Protein AF-A0A9D6NV85-F1 (afdb_monomer_lite)

Secondary structure (DSSP, 8-state):
--HHHHHHHHHHHHHHHHHHHHHHHHHHHGGGGG-S--HHHHHHHHHHHHHHHHHHHHHHHHHHHHHHHHHHHTT--TTHHHH-HHHH--

Structure (mmCIF, N/CA/C/O backbone):
data_AF-A0A9D6NV85-F1
#
_entry.id   AF-A0A9D6NV85-F1
#
loop_
_atom_site.group_PDB
_atom_site.id
_atom_site.type_symbol
_atom_site.label_atom_id
_atom_site.label_alt_id
_atom_site.label_comp_id
_atom_site.label_asym_id
_atom_site.label_entity_id
_atom_site.label_seq_id
_atom_site.pdbx_PDB_ins_code
_atom_site.Cartn_x
_atom_site.Cartn_y
_atom_site.Cartn_z
_atom_site.occupancy
_atom_site.B_iso_or_equiv
_atom_site.auth_seq_id
_atom_site.auth_comp_id
_atom_site.auth_asym_id
_atom_site.auth_atom_id
_atom_site.pdbx_PDB_model_num
ATOM 1 N N . MET A 1 1 ? -24.700 -8.423 9.202 1.00 65.25 1 MET A N 1
ATOM 2 C CA . MET A 1 1 ? -23.241 -8.286 9.419 1.00 65.25 1 MET A CA 1
ATOM 3 C C . MET A 1 1 ? -23.025 -7.088 10.331 1.00 65.25 1 MET A C 1
ATOM 5 O O . MET A 1 1 ? -23.615 -6.054 10.048 1.00 65.25 1 MET A O 1
ATOM 9 N N . SER A 1 2 ? -22.301 -7.213 11.450 1.00 86.69 2 SER A N 1
ATOM 10 C CA . SER A 1 2 ? -22.074 -6.054 12.332 1.00 86.69 2 SER A CA 1
ATOM 11 C C . SER A 1 2 ? -21.097 -5.066 11.684 1.00 86.69 2 SER A C 1
ATOM 13 O O . SER A 1 2 ? -20.249 -5.474 10.887 1.00 86.69 2 SER A O 1
ATOM 15 N N . ALA A 1 3 ? -21.202 -3.775 12.023 1.00 87.69 3 ALA A N 1
ATOM 16 C CA . ALA A 1 3 ? -20.341 -2.725 11.465 1.00 87.69 3 ALA A CA 1
ATOM 17 C C . ALA A 1 3 ? -18.845 -3.050 11.636 1.00 87.69 3 ALA A C 1
ATOM 19 O O . ALA A 1 3 ? -18.068 -2.917 10.697 1.00 87.69 3 ALA A O 1
ATOM 20 N N . TYR A 1 4 ? -18.465 -3.592 12.795 1.00 90.44 4 TYR A N 1
ATOM 21 C CA . TYR A 1 4 ? -17.109 -4.070 13.061 1.00 90.44 4 TYR A CA 1
ATOM 22 C C . TYR A 1 4 ? -16.626 -5.121 12.047 1.00 90.44 4 TYR A C 1
ATOM 24 O O . TYR A 1 4 ? -15.526 -5.006 11.513 1.00 90.44 4 TYR A O 1
ATOM 32 N N . GLN A 1 5 ? -17.451 -6.127 11.738 1.00 92.19 5 GLN A N 1
ATOM 33 C CA . GLN A 1 5 ? -17.083 -7.184 10.788 1.00 92.19 5 GLN A CA 1
ATOM 34 C C . GLN A 1 5 ? -16.941 -6.640 9.362 1.00 92.19 5 GLN A C 1
ATOM 36 O O . GLN A 1 5 ? -16.051 -7.067 8.631 1.00 92.19 5 GLN A O 1
ATOM 41 N N . ALA A 1 6 ? -17.773 -5.666 8.980 1.00 93.12 6 ALA A N 1
ATOM 42 C CA . ALA A 1 6 ? -17.666 -4.998 7.686 1.00 93.12 6 ALA A CA 1
ATOM 43 C C . ALA A 1 6 ? -16.368 -4.197 7.552 1.00 93.12 6 ALA A C 1
ATOM 45 O O . ALA A 1 6 ? -15.645 -4.366 6.571 1.00 93.12 6 ALA A O 1
ATOM 46 N N . VAL A 1 7 ? -16.026 -3.391 8.560 1.00 93.31 7 VAL A N 1
ATOM 47 C CA . VAL A 1 7 ? -14.775 -2.619 8.553 1.00 93.31 7 VAL A CA 1
ATOM 48 C C . VAL A 1 7 ? -13.563 -3.549 8.597 1.00 93.31 7 VAL A C 1
ATOM 50 O O . VAL A 1 7 ? -12.610 -3.332 7.854 1.00 93.31 7 VAL A O 1
ATOM 53 N N . LYS A 1 8 ? -13.607 -4.623 9.394 1.00 92.94 8 LYS A N 1
ATOM 54 C CA . LYS A 1 8 ? -12.526 -5.616 9.459 1.00 92.94 8 LYS A CA 1
ATOM 55 C C . LYS A 1 8 ? -12.310 -6.296 8.110 1.00 92.94 8 LYS A C 1
ATOM 57 O O . LYS A 1 8 ? -11.169 -6.435 7.678 1.00 92.94 8 LYS A O 1
ATOM 62 N N . PHE A 1 9 ? -13.392 -6.692 7.442 1.00 94.81 9 PHE A N 1
ATOM 63 C CA . PHE A 1 9 ? -13.320 -7.278 6.108 1.00 94.81 9 PHE A CA 1
ATOM 64 C C . PHE A 1 9 ? -12.696 -6.305 5.104 1.00 94.81 9 PHE A C 1
ATOM 66 O O . PHE A 1 9 ? -11.749 -6.677 4.416 1.00 94.81 9 PHE A O 1
ATOM 73 N N . LEU A 1 10 ? -13.159 -5.050 5.068 1.00 93.06 10 LEU A N 1
ATOM 74 C CA . LEU A 1 10 ? -12.602 -4.023 4.183 1.00 93.06 10 LEU A CA 1
ATOM 75 C C . LEU A 1 10 ? -11.122 -3.754 4.474 1.00 93.06 10 LEU A C 1
ATOM 77 O O . LEU A 1 10 ? -10.326 -3.694 3.542 1.00 93.06 10 LEU A O 1
ATOM 81 N N . HIS A 1 11 ? -10.736 -3.657 5.746 1.00 93.44 11 HIS A N 1
ATOM 82 C CA . HIS A 1 11 ? -9.346 -3.451 6.147 1.00 93.44 11 HIS A CA 1
ATOM 83 C C . HIS A 1 11 ? -8.443 -4.578 5.627 1.00 93.44 11 HIS A C 1
ATOM 85 O O . HIS A 1 11 ? -7.470 -4.321 4.920 1.00 93.44 11 HIS A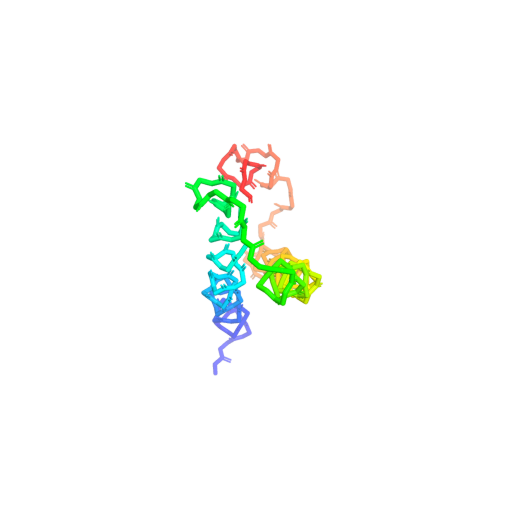 O 1
ATOM 91 N N . VAL A 1 12 ? -8.806 -5.840 5.881 1.00 93.44 12 VAL A N 1
ATOM 92 C CA . VAL A 1 12 ? -8.043 -6.998 5.384 1.00 93.44 12 VAL A CA 1
ATOM 93 C C . VAL A 1 12 ? -7.998 -7.011 3.855 1.00 93.44 12 VAL A C 1
ATOM 95 O O . VAL A 1 12 ? -6.934 -7.215 3.275 1.00 93.44 12 VAL A O 1
ATOM 98 N N . LEU A 1 13 ? -9.123 -6.734 3.194 1.00 94.00 13 LEU A N 1
ATOM 99 C CA . LEU A 1 13 ? -9.213 -6.708 1.737 1.00 94.00 13 LEU A CA 1
ATOM 100 C C . LEU A 1 13 ? -8.285 -5.647 1.121 1.00 94.00 13 LEU A C 1
ATOM 102 O O . LEU A 1 13 ? -7.594 -5.937 0.145 1.00 94.00 13 LEU A O 1
ATOM 106 N N . THR A 1 14 ? -8.220 -4.445 1.707 1.00 92.88 14 THR A N 1
ATOM 107 C CA . THR A 1 14 ? -7.311 -3.382 1.239 1.00 92.88 14 THR A CA 1
ATOM 108 C C . THR A 1 14 ? -5.845 -3.790 1.342 1.00 92.88 14 THR A C 1
ATOM 110 O O . THR A 1 14 ? -5.089 -3.579 0.396 1.00 92.88 14 THR A O 1
ATOM 113 N N . VAL A 1 15 ? -5.454 -4.448 2.438 1.00 89.00 15 VAL A N 1
ATOM 114 C CA . VAL A 1 15 ? -4.082 -4.938 2.636 1.00 89.00 15 VAL A CA 1
ATOM 115 C C . VAL A 1 15 ? -3.736 -6.040 1.631 1.00 89.00 15 VAL A C 1
ATOM 117 O O . VAL A 1 15 ? -2.641 -6.038 1.072 1.00 89.00 15 VAL A O 1
ATOM 120 N N . VAL A 1 16 ? -4.671 -6.947 1.335 1.00 92.38 16 VAL A N 1
ATOM 121 C CA . VAL A 1 16 ? -4.466 -7.993 0.318 1.00 92.38 16 VAL A CA 1
ATOM 122 C C . VAL A 1 16 ? -4.282 -7.378 -1.071 1.00 92.38 16 VAL A C 1
ATOM 124 O O . VAL A 1 16 ? -3.336 -7.727 -1.777 1.00 92.38 16 VAL A O 1
ATOM 127 N N . PHE A 1 17 ? -5.130 -6.424 -1.464 1.00 91.44 17 PHE A N 1
ATOM 128 C CA . PHE A 1 17 ? -5.002 -5.774 -2.772 1.00 91.44 17 PHE A CA 1
ATOM 129 C C . PHE A 1 17 ? -3.772 -4.875 -2.896 1.00 91.44 17 PHE A C 1
ATOM 131 O O . PHE A 1 17 ? -3.289 -4.679 -4.011 1.00 91.44 17 PHE A O 1
ATOM 138 N N . MET A 1 18 ? -3.221 -4.388 -1.782 1.00 91.69 18 MET A N 1
ATOM 139 C CA . MET A 1 18 ? -1.961 -3.644 -1.757 1.00 91.69 18 MET A CA 1
ATOM 140 C C . MET A 1 18 ? -0.751 -4.507 -2.157 1.00 91.69 18 MET A C 1
ATOM 142 O O . MET A 1 18 ? 0.243 -3.967 -2.646 1.00 91.69 18 MET A O 1
ATOM 146 N N . ALA A 1 19 ? -0.831 -5.838 -2.041 1.00 89.69 19 ALA A N 1
ATOM 147 C CA . ALA A 1 19 ? 0.262 -6.725 -2.439 1.00 89.69 19 ALA A CA 1
ATOM 148 C C . ALA A 1 19 ? 0.589 -6.617 -3.941 1.00 89.69 19 ALA A C 1
ATOM 150 O O . ALA A 1 19 ? 1.756 -6.554 -4.316 1.00 89.69 19 ALA A O 1
ATOM 151 N N . ALA A 1 20 ? -0.423 -6.536 -4.811 1.00 89.25 20 ALA A N 1
ATOM 152 C CA . ALA A 1 20 ? -0.224 -6.466 -6.260 1.00 89.25 20 ALA A CA 1
ATOM 153 C C . ALA A 1 20 ? 0.593 -5.235 -6.724 1.00 89.25 20 ALA A C 1
ATOM 155 O O . ALA A 1 20 ? 1.603 -5.417 -7.411 1.00 89.25 20 ALA A O 1
ATOM 156 N N . PRO A 1 21 ? 0.231 -3.984 -6.368 1.00 90.81 21 PRO A N 1
ATOM 157 C CA . PRO A 1 21 ? 1.039 -2.826 -6.729 1.00 90.81 21 PRO A CA 1
ATOM 158 C C . PRO A 1 21 ? 2.403 -2.825 -6.019 1.00 90.81 21 PRO A C 1
ATOM 160 O O . PRO A 1 21 ? 3.371 -2.363 -6.621 1.00 90.81 21 PRO A O 1
ATOM 163 N N . LEU A 1 22 ? 2.526 -3.397 -4.812 1.00 89.00 22 LEU A N 1
ATOM 164 C CA . LEU A 1 22 ? 3.816 -3.549 -4.129 1.00 89.00 22 LEU A CA 1
ATOM 165 C C . LEU A 1 22 ? 4.774 -4.458 -4.9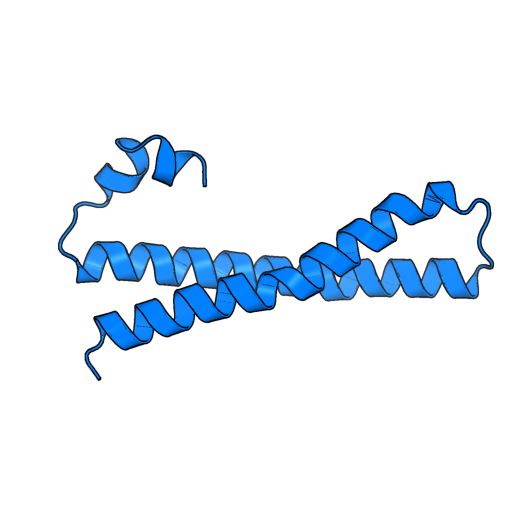15 1.00 89.00 22 LEU A C 1
ATOM 167 O O . LEU A 1 22 ? 5.895 -4.047 -5.213 1.00 89.00 22 LEU A O 1
ATOM 171 N N . TYR A 1 23 ? 4.334 -5.658 -5.306 1.00 89.75 23 TYR A N 1
ATOM 172 C CA . TYR A 1 23 ? 5.157 -6.583 -6.095 1.00 89.75 23 TYR A CA 1
ATOM 173 C C . TYR A 1 23 ? 5.571 -5.977 -7.435 1.00 89.75 23 TYR A C 1
ATOM 175 O O . TYR A 1 23 ? 6.724 -6.102 -7.842 1.00 89.75 23 TYR A O 1
ATOM 183 N N . ASN A 1 24 ? 4.663 -5.252 -8.086 1.00 90.88 24 ASN A N 1
ATOM 184 C CA . ASN A 1 24 ? 4.965 -4.531 -9.315 1.00 90.88 24 ASN A CA 1
ATOM 185 C C . ASN A 1 24 ? 6.106 -3.518 -9.132 1.00 90.88 24 ASN A C 1
ATOM 187 O O . ASN A 1 24 ? 7.013 -3.469 -9.960 1.00 90.88 24 ASN A O 1
ATOM 191 N N . LEU A 1 25 ? 6.094 -2.735 -8.048 1.00 89.44 25 LEU A N 1
ATOM 192 C CA . LEU A 1 25 ? 7.160 -1.771 -7.756 1.00 89.44 25 LEU A CA 1
ATOM 193 C C . LEU A 1 25 ? 8.495 -2.457 -7.437 1.00 89.44 25 LEU A C 1
ATOM 195 O O . LEU A 1 25 ? 9.534 -1.995 -7.908 1.00 89.44 25 LEU A O 1
ATOM 199 N N . VAL A 1 26 ? 8.472 -3.575 -6.704 1.00 89.50 26 VAL A N 1
ATOM 200 C CA . VAL A 1 26 ? 9.674 -4.382 -6.426 1.00 89.50 26 VAL A CA 1
ATOM 201 C C . VAL A 1 26 ? 10.295 -4.892 -7.726 1.00 89.50 26 VAL A C 1
ATOM 203 O O . VAL A 1 26 ? 11.492 -4.717 -7.939 1.00 89.50 26 VAL A O 1
ATOM 206 N N . VAL A 1 27 ? 9.489 -5.441 -8.640 1.00 88.25 27 VAL A N 1
ATOM 207 C CA . VAL A 1 27 ? 9.973 -5.910 -9.949 1.00 88.25 27 VAL A CA 1
ATOM 208 C C . VAL A 1 27 ? 10.621 -4.773 -10.741 1.00 88.25 27 VAL A C 1
ATOM 210 O O . VAL A 1 27 ? 11.676 -4.968 -11.342 1.00 88.25 27 VAL A O 1
ATOM 213 N N . VAL A 1 28 ? 10.044 -3.565 -10.710 1.00 88.69 28 VAL A N 1
ATOM 214 C CA . VAL A 1 28 ? 10.651 -2.417 -11.402 1.00 88.69 28 VAL A CA 1
ATOM 215 C C . VAL A 1 28 ? 11.942 -1.950 -10.732 1.00 88.69 28 VAL A C 1
ATOM 217 O O . VAL A 1 28 ? 12.840 -1.444 -11.411 1.00 88.69 28 VAL A O 1
ATOM 220 N N . ASN A 1 29 ? 12.069 -2.098 -9.415 1.00 88.06 29 ASN A N 1
ATOM 221 C CA . ASN A 1 29 ? 13.296 -1.751 -8.704 1.00 88.06 29 ASN A CA 1
ATOM 222 C C . ASN A 1 29 ? 14.471 -2.644 -9.135 1.00 88.06 29 ASN A C 1
ATOM 224 O O . ASN A 1 29 ? 15.581 -2.158 -9.341 1.00 88.06 29 ASN A O 1
ATOM 228 N N . GLU A 1 30 ? 14.202 -3.924 -9.388 1.00 88.31 30 GLU A N 1
ATOM 229 C CA . GLU A 1 30 ? 15.198 -4.887 -9.866 1.00 88.31 30 GLU A CA 1
ATOM 230 C C . GLU A 1 30 ? 15.579 -4.689 -11.349 1.00 88.31 30 GLU A C 1
ATOM 232 O O . GLU A 1 30 ? 16.476 -5.374 -11.843 1.00 88.31 30 GLU A O 1
ATOM 237 N N . ARG A 1 31 ? 14.963 -3.735 -12.075 1.00 85.12 31 ARG A N 1
ATOM 238 C CA . ARG A 1 31 ? 15.183 -3.546 -13.525 1.00 85.12 31 ARG A CA 1
ATOM 239 C C . ARG A 1 31 ? 16.652 -3.339 -13.907 1.00 85.12 31 ARG A C 1
ATOM 241 O O . ARG A 1 31 ? 17.085 -3.815 -14.949 1.00 85.12 31 ARG A O 1
ATOM 248 N N . LEU A 1 32 ? 17.429 -2.676 -13.043 1.00 80.06 32 LEU A N 1
ATOM 249 C CA . LEU A 1 32 ? 18.853 -2.404 -13.279 1.00 80.06 32 LEU A CA 1
ATOM 250 C C . LEU A 1 32 ? 19.691 -3.689 -13.355 1.00 80.06 32 LEU A C 1
ATOM 252 O O . LEU A 1 32 ? 20.737 -3.696 -14.002 1.00 80.06 32 LEU A O 1
ATOM 256 N N . ARG A 1 33 ? 19.229 -4.789 -12.746 1.00 84.62 33 ARG A N 1
ATOM 257 C CA . ARG A 1 33 ? 19.926 -6.085 -12.780 1.00 84.62 33 ARG A CA 1
ATOM 258 C C . ARG A 1 33 ? 19.803 -6.795 -14.125 1.00 84.62 33 ARG A C 1
ATOM 260 O O . ARG A 1 33 ? 20.620 -7.662 -14.410 1.00 84.62 33 ARG A O 1
ATOM 267 N N . PHE A 1 34 ? 18.826 -6.426 -14.955 1.00 79.81 34 PHE A N 1
ATOM 268 C CA . PHE A 1 34 ? 18.659 -6.990 -16.298 1.00 79.81 34 PHE A CA 1
ATOM 269 C C . PHE A 1 34 ? 19.573 -6.334 -17.348 1.00 79.81 34 PHE A C 1
ATOM 271 O O . PHE A 1 34 ? 19.617 -6.789 -18.489 1.00 79.81 34 PHE A O 1
ATOM 278 N N . GLY A 1 35 ? 20.328 -5.291 -16.980 1.00 82.00 35 GLY A N 1
ATOM 279 C CA . GLY A 1 35 ? 21.175 -4.538 -17.904 1.00 82.00 35 GLY A CA 1
ATOM 280 C C . GLY A 1 35 ? 20.403 -3.468 -18.681 1.00 82.00 35 GLY A C 1
ATOM 281 O O . GLY A 1 35 ? 19.319 -3.045 -18.284 1.00 82.00 35 GLY A O 1
ATOM 282 N N . LYS A 1 36 ? 20.984 -2.978 -19.783 1.00 83.88 36 LYS A N 1
ATOM 283 C CA . LYS A 1 36 ? 20.387 -1.898 -20.583 1.00 83.88 36 LYS A CA 1
ATOM 284 C C . LYS A 1 36 ? 19.169 -2.423 -21.346 1.00 83.88 36 LYS A C 1
ATOM 286 O O . LYS A 1 36 ? 19.316 -3.092 -22.368 1.00 83.88 36 LYS A O 1
ATOM 291 N N . ALA A 1 37 ? 17.978 -2.110 -20.850 1.00 82.50 37 ALA A N 1
ATOM 292 C CA . ALA A 1 37 ? 16.734 -2.474 -21.505 1.00 82.50 37 ALA A CA 1
ATOM 293 C C . ALA A 1 37 ? 16.479 -1.597 -22.752 1.00 82.50 37 ALA A C 1
ATOM 295 O O . ALA A 1 37 ? 16.963 -0.464 -22.842 1.00 82.50 37 ALA A O 1
ATOM 296 N N . PRO A 1 38 ? 15.717 -2.092 -23.744 1.00 89.75 38 PRO A N 1
ATOM 297 C CA . PRO A 1 38 ? 15.220 -1.258 -24.831 1.00 89.75 38 PRO A CA 1
ATOM 298 C C . PRO A 1 38 ? 14.337 -0.122 -24.295 1.00 89.75 38 PRO A C 1
ATOM 300 O O . PRO A 1 38 ? 13.565 -0.324 -23.359 1.00 89.75 38 PRO A O 1
ATOM 303 N N . PHE A 1 39 ? 14.360 1.044 -24.946 1.00 88.75 39 PHE A N 1
ATOM 304 C CA . PHE A 1 39 ? 13.598 2.230 -24.517 1.00 88.75 39 PHE A CA 1
ATOM 305 C C . PHE A 1 39 ? 12.097 1.962 -24.296 1.00 88.75 39 PHE A C 1
ATOM 307 O O . PHE A 1 39 ? 11.488 2.505 -23.376 1.00 88.75 39 PHE A O 1
ATOM 314 N N . ALA A 1 40 ? 11.492 1.094 -25.113 1.00 91.31 40 ALA A N 1
ATOM 315 C CA . ALA A 1 40 ? 10.090 0.703 -24.959 1.00 91.31 40 ALA A CA 1
ATOM 316 C C . ALA A 1 40 ? 9.814 0.004 -23.614 1.00 91.31 40 ALA A C 1
ATOM 318 O O . ALA A 1 40 ? 8.768 0.225 -23.004 1.00 91.31 40 ALA A O 1
ATOM 319 N N . VAL A 1 41 ? 10.764 -0.805 -23.140 1.00 88.12 41 VAL A N 1
ATOM 320 C CA . VAL A 1 41 ? 10.672 -1.546 -21.878 1.00 88.12 41 VAL A CA 1
ATOM 321 C C . VAL A 1 41 ? 10.885 -0.605 -20.692 1.00 88.12 41 VAL A C 1
ATOM 323 O O . VAL A 1 41 ? 10.107 -0.644 -19.740 1.00 88.12 41 VAL A O 1
ATOM 326 N N . ASP A 1 42 ? 11.858 0.304 -20.775 1.00 88.50 42 ASP A N 1
ATOM 327 C CA . ASP A 1 42 ? 12.072 1.323 -19.737 1.00 88.50 42 ASP A CA 1
ATOM 328 C C . ASP A 1 42 ? 10.843 2.222 -19.561 1.00 88.50 42 ASP A C 1
ATOM 330 O O . ASP A 1 42 ? 10.383 2.445 -18.439 1.00 88.50 42 ASP A O 1
ATOM 334 N N . ARG A 1 43 ? 10.233 2.662 -20.668 1.00 91.00 43 ARG A N 1
ATOM 335 C CA . ARG A 1 43 ? 9.008 3.471 -20.631 1.00 91.00 43 ARG A CA 1
ATOM 336 C C . ARG A 1 43 ? 7.815 2.701 -20.062 1.00 91.00 43 ARG A C 1
ATOM 338 O O . ARG A 1 43 ? 6.978 3.283 -19.370 1.00 91.00 43 ARG A O 1
ATOM 345 N N . TYR A 1 44 ? 7.718 1.400 -20.340 1.00 90.19 44 TYR A N 1
ATOM 346 C CA . TYR A 1 44 ? 6.706 0.539 -19.726 1.00 90.19 44 TYR A CA 1
ATOM 347 C C . TYR A 1 44 ? 6.877 0.484 -18.202 1.00 90.19 44 TYR A C 1
ATOM 349 O O . TYR A 1 44 ? 5.916 0.723 -17.468 1.00 90.19 44 TYR A O 1
ATOM 357 N N . PHE A 1 45 ? 8.099 0.251 -17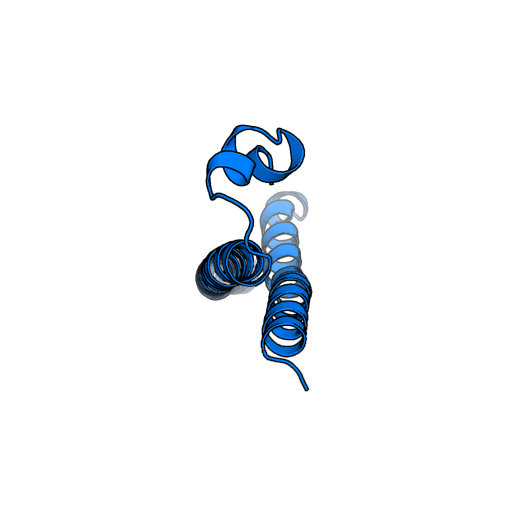.722 1.00 89.69 45 PHE A N 1
ATOM 358 C CA . PHE A 1 45 ? 8.418 0.219 -16.296 1.00 89.69 45 PHE A CA 1
ATOM 359 C C . PHE A 1 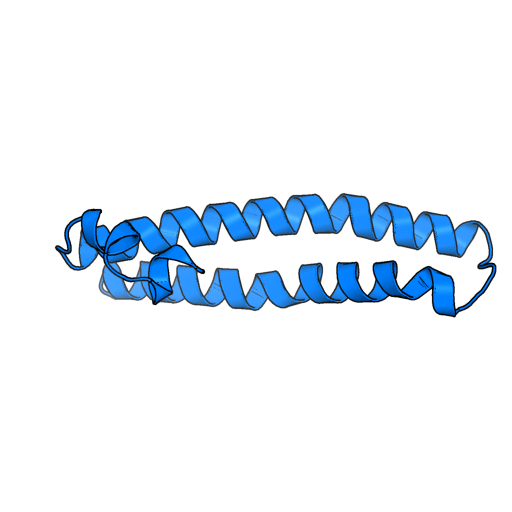45 ? 8.172 1.558 -15.589 1.00 89.69 45 PHE A C 1
ATOM 361 O O . PHE A 1 45 ? 7.639 1.582 -14.479 1.00 89.69 45 PHE A O 1
ATOM 368 N N . GLU A 1 46 ? 8.493 2.677 -16.233 1.00 89.00 46 GLU A N 1
ATOM 369 C CA . GLU A 1 46 ? 8.237 4.013 -15.690 1.00 89.00 46 GLU A CA 1
ATOM 370 C C . GLU A 1 46 ? 6.732 4.289 -15.530 1.00 89.00 46 GLU A C 1
ATOM 372 O O . GLU A 1 46 ? 6.278 4.750 -14.477 1.00 89.00 46 GLU A O 1
ATOM 377 N N . ASN A 1 47 ? 5.928 3.919 -16.530 1.00 91.12 47 ASN A N 1
ATOM 378 C CA . ASN A 1 47 ? 4.469 4.005 -16.439 1.00 91.12 47 ASN A CA 1
ATOM 379 C C . ASN A 1 47 ? 3.908 3.090 -15.340 1.00 91.12 47 ASN A C 1
ATOM 381 O O . ASN A 1 47 ? 2.962 3.465 -14.638 1.00 91.12 47 ASN A O 1
ATOM 385 N N . LEU A 1 48 ? 4.507 1.909 -15.168 1.00 89.44 48 LEU A N 1
ATOM 386 C CA . LEU A 1 48 ? 4.140 0.960 -14.125 1.00 89.44 48 LEU A CA 1
ATOM 387 C C . LEU A 1 48 ? 4.393 1.544 -12.726 1.00 89.44 48 LEU A C 1
ATOM 389 O O . LEU A 1 48 ? 3.520 1.428 -11.863 1.00 89.44 48 LEU A O 1
ATOM 393 N N . ILE A 1 49 ? 5.526 2.230 -12.514 1.00 89.19 49 ILE A N 1
ATOM 394 C CA . ILE A 1 49 ? 5.801 2.967 -11.269 1.00 89.19 49 ILE A CA 1
ATOM 395 C C . ILE A 1 49 ? 4.755 4.058 -11.058 1.00 89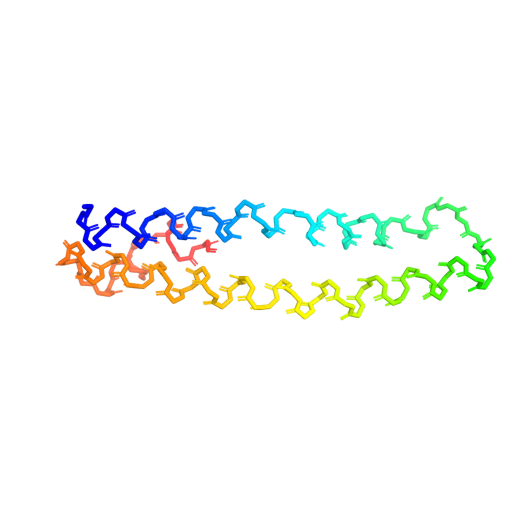.19 49 ILE A C 1
ATOM 397 O O . ILE A 1 49 ? 4.123 4.103 -10.004 1.00 89.19 49 ILE A O 1
ATOM 401 N N . LYS A 1 50 ? 4.537 4.915 -12.061 1.00 89.81 50 LYS A N 1
ATOM 402 C CA . LYS A 1 50 ? 3.643 6.074 -11.939 1.00 89.81 50 LYS A CA 1
ATOM 403 C C . LYS A 1 50 ? 2.21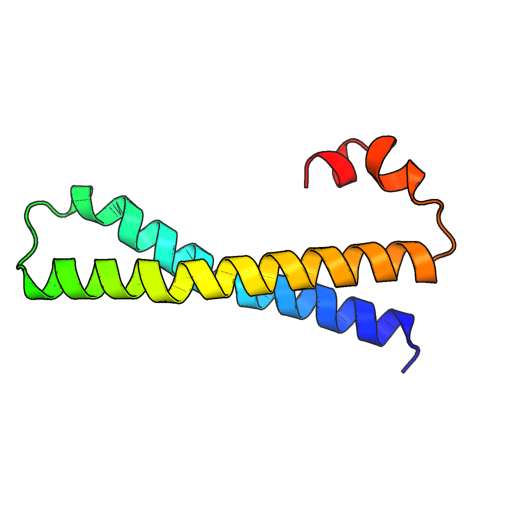1 5.667 -11.579 1.00 89.81 50 LYS A C 1
ATOM 405 O O . LYS A 1 50 ? 1.587 6.292 -10.725 1.00 89.81 50 LYS A O 1
ATOM 410 N N . SER A 1 51 ? 1.698 4.605 -12.201 1.00 87.50 51 SER A N 1
ATOM 411 C CA . SER A 1 51 ? 0.345 4.107 -11.936 1.00 87.50 51 SER A CA 1
ATOM 412 C C . SER A 1 51 ? 0.234 3.379 -10.592 1.00 87.50 51 SER A C 1
ATOM 414 O O . SER A 1 51 ? -0.714 3.617 -9.840 1.00 87.50 51 SER A O 1
ATOM 416 N N . ASN A 1 52 ? 1.195 2.510 -10.257 1.00 89.81 52 ASN A N 1
ATOM 417 C CA . ASN A 1 52 ? 1.114 1.710 -9.032 1.00 89.81 52 ASN A CA 1
ATOM 418 C C . ASN A 1 52 ? 1.456 2.501 -7.769 1.00 89.81 52 ASN A C 1
ATOM 420 O O . ASN A 1 52 ? 0.857 2.227 -6.733 1.00 89.81 52 ASN A O 1
ATOM 424 N N . ALA A 1 53 ? 2.334 3.506 -7.843 1.00 88.75 53 ALA A N 1
ATOM 425 C CA . ALA A 1 53 ? 2.634 4.371 -6.703 1.00 88.75 53 ALA A CA 1
ATOM 426 C C . ALA A 1 53 ? 1.367 5.070 -6.185 1.00 88.75 53 ALA A C 1
ATOM 428 O O . ALA A 1 53 ? 1.077 5.026 -4.992 1.00 88.75 53 ALA A O 1
ATOM 429 N N . LEU A 1 54 ? 0.554 5.633 -7.088 1.00 90.19 54 LEU A N 1
ATOM 430 C CA . LEU A 1 54 ? -0.703 6.284 -6.716 1.00 90.19 54 LEU A CA 1
ATOM 431 C C . LEU A 1 54 ? -1.690 5.296 -6.075 1.00 90.19 54 LEU A C 1
ATOM 433 O O . LEU A 1 54 ? -2.298 5.609 -5.055 1.00 90.19 54 LEU A O 1
ATOM 437 N N . ARG A 1 55 ? -1.809 4.080 -6.623 1.00 91.56 55 ARG A N 1
ATOM 438 C CA . ARG A 1 55 ? -2.655 3.021 -6.045 1.00 91.56 55 ARG A CA 1
ATOM 439 C C . ARG A 1 55 ? -2.184 2.609 -4.650 1.00 91.56 55 ARG A C 1
ATOM 441 O O . ARG A 1 55 ? -3.021 2.471 -3.764 1.00 91.56 55 ARG A O 1
ATOM 448 N N . CYS A 1 56 ? -0.874 2.457 -4.438 1.00 89.81 56 CYS A N 1
ATOM 449 C CA . CYS A 1 56 ? -0.305 2.166 -3.120 1.00 89.81 56 CYS A CA 1
ATOM 450 C C . CYS A 1 56 ? -0.679 3.237 -2.094 1.00 89.81 56 CYS A C 1
ATOM 452 O O . CYS A 1 56 ? -1.130 2.881 -1.011 1.00 89.81 56 CYS A O 1
ATOM 454 N N . PHE A 1 57 ? -0.571 4.526 -2.436 1.00 90.38 57 PHE A N 1
ATOM 455 C CA . PHE A 1 57 ? -0.966 5.605 -1.524 1.00 90.38 57 PHE A CA 1
ATOM 456 C C . PHE A 1 57 ? -2.453 5.560 -1.171 1.00 90.38 57 PHE A C 1
ATOM 458 O O . PHE A 1 57 ? -2.809 5.730 -0.006 1.00 90.38 57 PHE A O 1
ATOM 465 N N . VAL A 1 58 ? -3.321 5.281 -2.149 1.00 92.81 58 VAL A N 1
ATOM 466 C CA . VAL A 1 58 ? -4.760 5.119 -1.893 1.00 92.81 58 VAL A CA 1
ATOM 467 C C . VAL A 1 58 ? -5.006 3.938 -0.955 1.00 92.81 58 VAL A C 1
ATOM 469 O O . VAL A 1 58 ? -5.700 4.102 0.046 1.00 92.81 58 VAL A O 1
ATOM 472 N N . PHE A 1 59 ? -4.401 2.775 -1.214 1.00 93.38 59 PHE A N 1
ATOM 473 C CA . PHE A 1 59 ? -4.563 1.608 -0.344 1.00 93.38 59 PHE A CA 1
ATOM 474 C C . PHE A 1 59 ? -4.017 1.851 1.066 1.00 93.38 59 PHE A C 1
ATOM 476 O O . PHE A 1 59 ? -4.693 1.525 2.041 1.00 93.38 59 PHE A O 1
ATOM 483 N N . GLN A 1 60 ? -2.860 2.498 1.191 1.00 91.50 60 GLN A N 1
ATOM 484 C CA . GLN A 1 60 ? -2.260 2.837 2.479 1.00 91.50 60 GLN A CA 1
ATOM 485 C C . GLN A 1 60 ? -3.141 3.811 3.274 1.00 91.50 60 GLN A C 1
ATOM 487 O O . GLN A 1 60 ? -3.381 3.592 4.461 1.00 91.50 60 GLN A O 1
ATOM 492 N N . ALA A 1 61 ? -3.709 4.829 2.619 1.00 93.06 61 ALA A N 1
ATOM 493 C CA . ALA A 1 61 ? -4.671 5.731 3.247 1.00 93.06 61 ALA A CA 1
ATOM 494 C C . ALA A 1 61 ? -5.950 4.990 3.677 1.00 93.06 61 ALA A C 1
ATOM 496 O O . ALA A 1 61 ? -6.426 5.179 4.796 1.00 93.06 61 ALA A O 1
ATOM 497 N N . THR A 1 62 ? -6.490 4.101 2.834 1.00 93.50 62 THR A N 1
ATOM 498 C CA . THR A 1 62 ? -7.677 3.308 3.199 1.00 93.50 62 THR A CA 1
ATOM 499 C C . THR A 1 62 ? -7.408 2.357 4.363 1.00 93.50 62 THR A C 1
ATOM 501 O O . THR A 1 62 ? -8.253 2.239 5.252 1.00 93.50 62 THR A O 1
ATOM 504 N N . ALA A 1 63 ? -6.231 1.728 4.411 1.00 91.81 63 ALA A N 1
ATOM 505 C CA . ALA A 1 63 ? -5.819 0.864 5.510 1.00 91.81 63 ALA A CA 1
ATOM 506 C C . ALA A 1 63 ? -5.675 1.665 6.813 1.00 91.81 63 ALA A C 1
ATOM 508 O O . ALA A 1 63 ? -6.171 1.227 7.849 1.00 91.81 63 ALA A O 1
ATOM 509 N N . LEU A 1 64 ? -5.098 2.871 6.754 1.00 91.19 64 LEU A N 1
ATOM 510 C CA . LEU A 1 64 ? -4.987 3.769 7.905 1.00 91.19 64 LEU A CA 1
ATOM 511 C C . LEU A 1 64 ? -6.368 4.160 8.453 1.00 91.19 64 LEU A C 1
ATOM 513 O O . LEU A 1 64 ? -6.637 3.991 9.642 1.00 91.19 64 LEU A O 1
ATOM 517 N N . VAL A 1 65 ? -7.269 4.629 7.585 1.00 93.38 65 VAL A N 1
ATOM 518 C CA . VAL A 1 65 ? -8.623 5.054 7.982 1.00 93.38 65 VAL A CA 1
ATOM 519 C C . VAL A 1 65 ? -9.414 3.887 8.573 1.00 93.38 65 VAL A C 1
ATOM 521 O O . VAL A 1 65 ? -10.027 4.021 9.632 1.00 93.38 65 VAL A O 1
ATOM 524 N N . THR A 1 66 ? -9.384 2.723 7.920 1.00 93.00 66 THR A N 1
ATOM 525 C CA . THR A 1 66 ? -10.098 1.535 8.410 1.00 93.00 66 THR A CA 1
ATOM 526 C C . THR A 1 66 ? -9.482 0.974 9.694 1.00 93.00 66 THR A C 1
ATOM 528 O O . THR A 1 66 ? -10.225 0.517 10.560 1.00 93.00 66 THR A O 1
ATOM 531 N N . GLY A 1 67 ? -8.161 1.071 9.872 1.00 89.12 67 GLY A N 1
ATOM 532 C CA . GLY A 1 67 ? -7.470 0.691 11.106 1.00 89.12 67 GLY A CA 1
ATOM 533 C C . GLY A 1 67 ? -7.863 1.574 12.293 1.00 89.12 67 GLY A C 1
ATOM 534 O O . GLY A 1 67 ? -8.241 1.059 13.345 1.00 89.12 67 GLY A O 1
ATOM 535 N N . ILE A 1 68 ? -7.874 2.899 12.108 1.00 89.62 68 ILE A N 1
ATOM 536 C CA . ILE A 1 68 ? -8.347 3.850 13.129 1.00 89.62 68 ILE A CA 1
ATOM 537 C C . ILE A 1 68 ? -9.814 3.571 13.479 1.00 89.62 68 ILE A C 1
ATOM 539 O O . ILE A 1 68 ? -10.175 3.507 14.655 1.00 89.62 68 ILE A O 1
ATOM 543 N N . LEU A 1 69 ? -10.660 3.346 12.470 1.00 90.88 69 LEU A N 1
ATOM 544 C CA . LEU A 1 69 ? -12.076 3.055 12.684 1.00 90.88 69 LEU A CA 1
ATOM 545 C C . LEU A 1 69 ? -12.290 1.755 13.476 1.00 90.88 69 LEU A C 1
ATOM 547 O O . LEU A 1 69 ? -13.181 1.701 14.321 1.00 90.88 69 LEU A O 1
ATOM 551 N N . LEU A 1 70 ? -11.462 0.727 13.260 1.00 90.00 70 LEU A N 1
ATOM 552 C CA . LEU A 1 70 ? -11.509 -0.508 14.051 1.00 90.00 70 LEU A CA 1
ATOM 553 C C . LEU A 1 70 ? -11.191 -0.267 15.526 1.00 90.00 70 LEU A C 1
ATOM 555 O O . LEU A 1 70 ? -11.884 -0.825 16.374 1.00 90.00 70 LEU A O 1
ATOM 559 N N . ILE A 1 71 ? -10.190 0.562 15.835 1.00 88.31 71 ILE A N 1
ATOM 560 C CA . ILE A 1 71 ? -9.824 0.912 17.219 1.00 88.31 71 ILE A CA 1
ATOM 561 C C . ILE A 1 71 ? -10.996 1.615 17.912 1.00 88.31 71 ILE A C 1
ATOM 563 O O . ILE A 1 71 ? -11.376 1.233 19.022 1.00 88.31 71 ILE A O 1
ATOM 567 N N . LEU A 1 72 ? -11.617 2.581 17.226 1.00 87.19 72 LEU A N 1
ATOM 568 C CA . LEU A 1 72 ? -12.773 3.319 17.740 1.00 87.19 72 LEU A CA 1
ATOM 569 C C . LEU A 1 72 ? -13.982 2.404 17.978 1.00 87.19 72 LEU A C 1
ATOM 571 O O . LEU A 1 72 ? -14.613 2.480 19.029 1.00 87.19 72 LEU A O 1
ATOM 575 N N . LEU A 1 73 ? -14.283 1.500 17.039 1.00 88.19 73 LEU A N 1
ATOM 576 C CA . LEU A 1 73 ? -15.387 0.540 17.172 1.00 88.19 73 LEU A CA 1
ATOM 577 C C . LEU A 1 73 ? -15.152 -0.501 18.275 1.00 88.19 73 LEU A C 1
ATOM 579 O O . LEU A 1 73 ? -16.116 -1.052 18.801 1.00 88.19 73 LEU A O 1
ATOM 583 N N . LEU A 1 74 ? -13.893 -0.773 18.626 1.00 85.94 74 LEU A N 1
ATOM 584 C CA . LEU A 1 74 ? -13.531 -1.656 19.735 1.00 85.94 74 LEU A CA 1
ATOM 585 C C . LEU A 1 74 ? -13.586 -0.947 21.103 1.00 85.94 74 LEU A C 1
ATOM 587 O O . LEU A 1 74 ? -13.367 -1.595 22.124 1.00 85.94 74 LEU A O 1
ATOM 591 N N . GLY A 1 75 ? -13.849 0.366 21.135 1.00 84.25 75 GLY A N 1
ATOM 592 C CA . GLY A 1 75 ? -13.875 1.170 22.362 1.00 84.25 75 GLY A CA 1
ATOM 593 C C . GLY A 1 75 ? -12.493 1.396 22.984 1.00 84.25 75 GLY A C 1
ATOM 594 O O . GLY A 1 75 ? -12.393 1.740 24.160 1.00 84.25 75 GLY A O 1
ATOM 595 N N . GLN A 1 76 ? -11.421 1.175 22.222 1.00 83.75 76 GLN A N 1
ATOM 596 C CA . GLN A 1 76 ? -10.050 1.348 22.694 1.00 83.75 76 GLN A CA 1
ATOM 597 C C . GLN A 1 76 ? -9.623 2.817 22.558 1.00 83.75 76 GLN A C 1
ATOM 599 O O . GLN A 1 76 ? -9.963 3.470 21.567 1.00 83.75 76 GLN A O 1
ATOM 604 N N . PRO A 1 77 ? -8.851 3.360 23.514 1.00 82.88 77 PRO A N 1
ATOM 605 C CA . PRO A 1 77 ? -8.340 4.715 23.389 1.00 82.88 77 PRO A CA 1
ATOM 606 C C . PRO A 1 77 ? -7.274 4.790 22.287 1.00 82.88 77 PRO A C 1
ATOM 608 O O . PRO A 1 77 ? -6.448 3.893 22.137 1.00 82.88 77 PRO A O 1
ATOM 611 N N . LEU A 1 78 ? -7.236 5.901 21.545 1.00 78.88 78 LEU A N 1
ATOM 612 C CA . LEU A 1 78 ? -6.232 6.149 20.494 1.00 78.88 78 LEU A CA 1
ATOM 613 C C . LEU A 1 78 ? -4.790 6.156 21.025 1.00 78.88 78 LEU A C 1
ATOM 615 O O . LEU A 1 78 ? -3.854 5.966 20.255 1.00 78.88 78 LEU A O 1
ATOM 619 N N . SER A 1 79 ? -4.597 6.315 22.339 1.00 78.19 79 SER A N 1
ATOM 620 C CA . SER A 1 79 ? -3.289 6.164 22.985 1.00 78.19 79 SER A CA 1
ATOM 621 C C . SER A 1 79 ? -2.675 4.777 22.766 1.00 78.19 79 SER A C 1
ATOM 623 O O . SER A 1 79 ? -1.454 4.660 22.773 1.00 78.19 79 SER A O 1
ATOM 625 N N . VAL A 1 80 ? -3.493 3.753 22.485 1.00 78.62 80 VAL A N 1
ATOM 626 C CA . VAL A 1 80 ? -3.063 2.384 22.152 1.00 78.62 80 VAL A CA 1
ATOM 627 C C . VAL A 1 80 ? -2.148 2.344 20.923 1.00 78.62 80 VAL A C 1
ATOM 629 O O . VAL A 1 80 ? -1.252 1.502 20.884 1.00 78.62 80 VAL A O 1
ATOM 632 N N . LEU A 1 81 ? -2.308 3.271 19.967 1.00 74.69 81 LEU A N 1
ATOM 633 C CA . LEU A 1 81 ? -1.419 3.404 18.801 1.00 74.69 81 LEU A CA 1
ATOM 634 C C . LEU A 1 81 ? 0.015 3.762 19.200 1.00 74.69 81 LEU A C 1
ATOM 636 O O . LEU A 1 81 ? 0.953 3.336 18.538 1.00 74.69 81 LEU A O 1
ATOM 640 N N . PHE A 1 82 ? 0.180 4.527 20.280 1.00 75.50 82 PHE A N 1
ATOM 641 C CA . PHE A 1 82 ? 1.481 5.021 20.732 1.00 75.50 82 PHE A CA 1
ATOM 642 C C . PHE A 1 82 ? 2.086 4.184 21.856 1.00 75.50 82 PHE A C 1
ATOM 644 O O . PHE A 1 82 ? 3.304 4.150 22.010 1.00 75.50 82 PHE A O 1
ATOM 651 N N . THR A 1 83 ? 1.256 3.490 22.635 1.00 79.06 83 THR A N 1
ATOM 652 C CA . THR A 1 83 ? 1.721 2.624 23.726 1.00 79.06 83 THR A CA 1
ATOM 653 C C . THR A 1 83 ? 2.069 1.213 23.260 1.00 79.06 83 THR A C 1
ATOM 655 O O . THR A 1 83 ? 2.865 0.540 23.913 1.00 79.06 83 THR A O 1
ATOM 658 N N . ASN A 1 84 ? 1.531 0.760 22.123 1.00 75.44 84 ASN A N 1
ATOM 659 C CA . ASN A 1 84 ? 1.903 -0.521 21.531 1.00 75.44 84 ASN A CA 1
ATOM 660 C C . ASN A 1 84 ? 2.951 -0.330 20.441 1.00 75.44 84 ASN A C 1
ATOM 662 O O . ASN A 1 84 ? 2.628 0.070 19.325 1.00 75.44 84 ASN A O 1
ATOM 666 N N . GLY A 1 85 ? 4.188 -0.743 20.724 1.00 68.75 85 GLY A N 1
ATOM 667 C CA . GLY A 1 85 ? 5.273 -0.731 19.737 1.00 68.75 85 GLY A CA 1
ATOM 668 C C . GLY A 1 85 ? 4.951 -1.516 18.457 1.00 68.75 85 GLY A C 1
ATOM 669 O O . GLY A 1 85 ? 5.433 -1.166 17.388 1.00 68.75 85 GLY A O 1
ATOM 670 N N . ILE A 1 86 ? 4.077 -2.527 18.536 1.00 70.00 86 ILE A N 1
ATOM 671 C CA . ILE A 1 86 ? 3.632 -3.316 17.375 1.00 70.00 86 ILE A CA 1
ATOM 672 C C . ILE A 1 86 ? 2.686 -2.520 16.462 1.00 70.00 86 ILE A C 1
ATOM 674 O O . ILE A 1 86 ? 2.716 -2.724 15.254 1.00 70.00 86 ILE A O 1
ATOM 678 N N . LEU A 1 87 ? 1.843 -1.645 17.020 1.00 62.75 87 LEU A N 1
ATOM 679 C CA . LEU A 1 87 ? 0.937 -0.791 16.241 1.00 62.75 87 LEU A CA 1
ATOM 680 C C . LEU A 1 87 ? 1.625 0.494 15.779 1.00 62.75 87 LEU A C 1
ATOM 682 O O . LEU A 1 87 ? 1.245 1.044 14.757 1.00 62.75 87 LEU A O 1
ATOM 686 N N . LEU A 1 88 ? 2.639 0.952 16.516 1.00 62.59 88 LEU A N 1
ATOM 687 C CA . LEU A 1 88 ? 3.425 2.129 16.161 1.00 62.59 88 LEU A CA 1
ATOM 688 C C . LEU A 1 88 ? 4.418 1.853 15.023 1.00 62.59 88 LEU A C 1
ATOM 690 O O . LEU A 1 88 ? 4.691 2.733 14.214 1.00 62.59 88 LEU A O 1
ATOM 694 N N . ALA A 1 89 ? 4.978 0.643 14.965 1.00 60.31 89 ALA A N 1
ATOM 695 C CA . ALA A 1 89 ? 5.968 0.261 13.958 1.00 60.31 89 ALA A CA 1
ATOM 696 C C . ALA A 1 89 ? 5.364 -0.207 12.619 1.00 60.31 89 ALA A C 1
ATOM 698 O O . ALA A 1 89 ? 6.119 -0.610 11.732 1.00 60.31 89 ALA A O 1
ATOM 699 N N . LYS A 1 90 ? 4.035 -0.229 12.486 1.00 56.09 90 LYS A N 1
ATOM 700 C CA . LYS A 1 90 ? 3.310 -0.895 11.398 1.00 56.09 90 LYS A CA 1
ATOM 701 C C . LYS A 1 90 ? 2.413 0.082 10.658 1.00 56.09 90 LYS A C 1
ATOM 703 O O . LYS A 1 90 ? 2.394 -0.005 9.412 1.00 56.09 90 LYS A O 1
#

Sequence (90 aa):
MSAYQAVKFLHVLTVVFMAAPLYNLVVVNERLRFGKAPFAVDRYFENLIKSNALRCFVFQATALVTGILLILLLGQPLSVLFTNGILLAK

Radius of gyration: 17.84 Å; chains: 1; bounding box: 44×15×49 Å

pLDDT: mean 86.51, std 8.08, range [56.09, 94.81]

Foldseek 3Di:
DDPLVVLVVQLVVLVVVLVVLVVLLVVLVCVPVVPDDDPVVVVVSVVSCVVSVVSNVVSVVSNVVSVVVNCVVVVHDPCCCVVDPVNVVD